Protein AF-I1BM14-F1 (afdb_monomer_lite)

Sequence (74 aa):
MSSAAKVAKELEKDIGRKVSAVTVRRTLRKAGLGAIEKPKKPLLSAKSIRKRLSWCMAHKDWTVDDWKRVIWSD

Radius of gyration: 22.79 Å; chains: 1; bounding box: 57×28×43 Å

pLDDT: mean 88.16, std 7.13, range 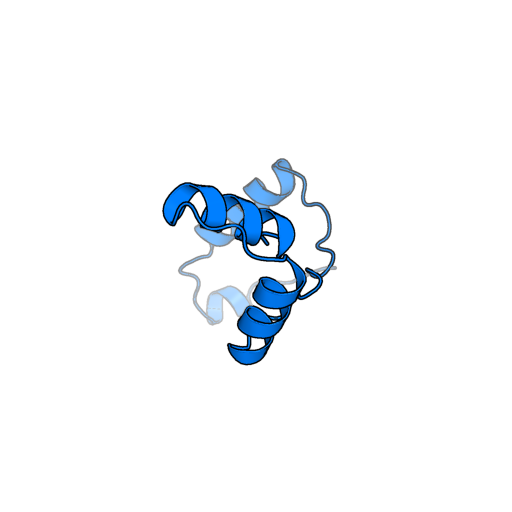[53.22, 97.0]

InterPro domains:
  IPR002492 Transposase, Tc1-like [PF01498] (2-61)
  IPR036397 Ribonuclease H superfamily [G3DSA:3.30.420.10] (34-74)

Secondary structure (DSSP, 8-state):
---HHHHHHHHHHHHS----HHHHHHHHHHTT----PPP------HHHHHHHHHHHHHTTT--HHHHTTPPP--

Structure (mmCIF, N/CA/C/O backbone):
data_AF-I1BM14-F1
#
_entry.id   AF-I1BM14-F1
#
loop_
_atom_site.group_PDB
_atom_site.id
_atom_site.type_symbol
_atom_site.label_atom_id
_atom_site.label_alt_id
_atom_site.label_comp_id
_atom_site.label_asym_id
_atom_site.label_entity_id
_atom_site.label_seq_id
_atom_site.pdbx_PDB_ins_code
_atom_site.Cartn_x
_atom_site.Cartn_y
_atom_site.Cartn_z
_atom_site.occupancy
_atom_site.B_iso_or_equiv
_atom_site.auth_seq_id
_atom_site.auth_comp_id
_atom_site.auth_asym_id
_atom_site.auth_atom_id
_atom_site.pdbx_PDB_model_num
ATOM 1 N N . MET A 1 1 ? -7.565 -0.517 6.518 1.00 53.22 1 MET A N 1
ATOM 2 C CA . MET A 1 1 ? -8.372 -1.608 7.093 1.00 53.22 1 MET A CA 1
ATOM 3 C C . MET A 1 1 ? -9.418 -0.969 7.975 1.00 53.22 1 MET A C 1
ATOM 5 O O . MET A 1 1 ? -9.052 -0.119 8.779 1.00 53.22 1 MET A O 1
ATOM 9 N N . SER A 1 2 ? -10.694 -1.281 7.752 1.00 65.75 2 SER A N 1
ATOM 10 C CA . SER A 1 2 ? -11.783 -0.762 8.585 1.00 65.75 2 SER A CA 1
ATOM 11 C C . SER A 1 2 ? -11.691 -1.405 9.969 1.00 65.75 2 SER A C 1
ATOM 13 O O . SER A 1 2 ? -11.463 -2.609 10.073 1.00 65.75 2 SER A O 1
ATOM 15 N N . SER A 1 3 ? -11.786 -0.612 11.036 1.00 82.50 3 SER A N 1
ATOM 16 C CA . SER A 1 3 ? -11.769 -1.145 12.399 1.00 82.50 3 SER A CA 1
ATOM 17 C C . SER A 1 3 ? -13.119 -1.787 12.730 1.00 82.50 3 SER A C 1
ATOM 19 O O . SER A 1 3 ? -14.149 -1.400 12.182 1.00 82.50 3 SER A O 1
ATOM 21 N N . ALA A 1 4 ? -13.149 -2.722 13.685 1.00 84.94 4 ALA A N 1
ATOM 22 C CA . ALA A 1 4 ? -14.399 -3.358 14.123 1.00 84.94 4 ALA A CA 1
ATOM 23 C C . ALA A 1 4 ? -15.462 -2.346 14.603 1.00 84.94 4 ALA A C 1
ATOM 25 O O . ALA A 1 4 ? -16.653 -2.610 14.499 1.00 84.94 4 ALA A O 1
ATOM 26 N N . ALA A 1 5 ? -15.042 -1.175 15.096 1.00 85.75 5 ALA A N 1
ATOM 27 C CA . ALA A 1 5 ? -15.949 -0.097 15.489 1.00 85.75 5 ALA A CA 1
ATOM 28 C C . ALA A 1 5 ? -16.589 0.607 14.283 1.00 85.75 5 ALA A C 1
ATOM 30 O O . ALA A 1 5 ? -17.754 0.992 14.344 1.00 85.75 5 ALA A O 1
ATOM 31 N N . LYS A 1 6 ? -15.843 0.764 13.184 1.00 86.88 6 LYS A N 1
ATOM 32 C CA . LYS A 1 6 ? -16.375 1.334 11.945 1.00 86.88 6 LYS A CA 1
ATOM 33 C C . LYS A 1 6 ? -17.371 0.374 11.291 1.00 86.88 6 LYS A C 1
ATOM 35 O O . LYS A 1 6 ? -18.475 0.794 10.974 1.00 86.88 6 LYS A O 1
ATOM 40 N N . VAL A 1 7 ? -17.030 -0.914 11.239 1.00 87.19 7 VAL A N 1
ATOM 41 C CA . VAL A 1 7 ? -17.934 -1.969 10.749 1.00 87.19 7 VAL A CA 1
ATOM 42 C C . VAL A 1 7 ? -19.201 -2.070 11.608 1.00 87.19 7 VAL A C 1
ATOM 44 O O . VAL A 1 7 ? -20.288 -2.213 11.071 1.00 87.19 7 VAL A O 1
ATOM 47 N N . ALA A 1 8 ? -19.101 -1.931 12.936 1.00 88.56 8 ALA A N 1
ATOM 48 C CA . ALA A 1 8 ? -20.280 -1.912 13.808 1.00 88.56 8 ALA A CA 1
ATOM 49 C C . ALA A 1 8 ? -21.242 -0.751 13.490 1.00 88.56 8 ALA A C 1
ATOM 51 O O . ALA A 1 8 ? -22.451 -0.953 13.485 1.00 88.56 8 ALA A O 1
ATOM 52 N N . LYS A 1 9 ? -20.710 0.443 13.190 1.00 87.88 9 LYS A N 1
ATOM 53 C CA . LYS A 1 9 ? -21.520 1.602 12.778 1.00 87.88 9 LYS A CA 1
ATOM 54 C C . LYS A 1 9 ? -22.138 1.429 11.391 1.00 87.88 9 LYS A C 1
ATOM 56 O O . LYS A 1 9 ? -23.251 1.888 11.175 1.00 87.88 9 LYS A O 1
ATOM 61 N N . GLU A 1 10 ? -21.415 0.819 10.454 1.00 89.31 10 GLU A N 1
ATOM 62 C CA . GLU A 1 10 ? -21.933 0.507 9.112 1.00 89.31 10 GLU A CA 1
ATOM 63 C C . GLU A 1 10 ? -23.083 -0.509 9.210 1.00 89.31 10 GLU A C 1
ATOM 65 O O . GLU A 1 10 ? -24.177 -0.237 8.730 1.00 89.31 10 GLU A O 1
ATOM 70 N N . LEU A 1 11 ? -22.906 -1.589 9.978 1.00 87.44 11 LEU A N 1
ATOM 71 C CA . LEU A 1 11 ? -23.956 -2.586 10.228 1.00 87.44 11 LEU A CA 1
ATOM 72 C C . LEU A 1 11 ? -25.202 -2.002 10.913 1.00 87.44 11 LEU A C 1
ATOM 74 O O . LEU A 1 11 ? -26.318 -2.425 10.622 1.00 87.44 11 LEU A O 1
ATOM 78 N N . GLU A 1 12 ? -25.030 -1.036 11.818 1.00 89.94 12 GLU A N 1
ATOM 79 C CA . GLU A 1 12 ? -26.152 -0.344 12.461 1.00 89.94 12 GLU A CA 1
ATOM 80 C C . GLU A 1 12 ? -26.948 0.507 11.462 1.00 89.94 12 GLU A C 1
ATOM 82 O O . GLU A 1 12 ? -28.172 0.549 11.554 1.00 89.94 12 GLU A O 1
ATOM 87 N N . LYS A 1 13 ? -26.282 1.135 10.485 1.00 90.06 13 LYS A N 1
ATOM 88 C CA . LYS A 1 13 ? -26.955 1.884 9.413 1.00 90.06 13 LYS A CA 1
ATOM 89 C C . LYS A 1 13 ? -27.691 0.969 8.438 1.00 90.06 13 LYS A C 1
ATOM 91 O O . LYS A 1 13 ? -28.810 1.290 8.056 1.00 90.06 13 LYS A O 1
ATOM 96 N N . ASP A 1 14 ? -27.078 -0.149 8.065 1.00 89.38 14 ASP A N 1
ATOM 97 C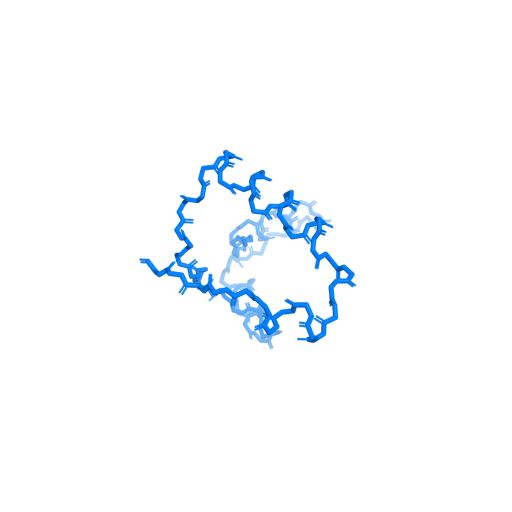 CA . ASP A 1 14 ? -27.608 -1.028 7.019 1.00 89.38 14 ASP A CA 1
ATOM 98 C C . ASP A 1 14 ? -28.742 -1.931 7.530 1.00 89.38 14 ASP A C 1
ATOM 100 O O . ASP A 1 14 ? -29.713 -2.184 6.822 1.00 89.38 14 ASP A O 1
ATOM 104 N N . ILE A 1 15 ? -28.625 -2.428 8.766 1.00 87.75 15 ILE A N 1
ATOM 105 C CA . ILE A 1 15 ? -29.532 -3.436 9.348 1.00 87.75 15 ILE A CA 1
ATOM 106 C C . ILE A 1 15 ? -30.443 -2.809 10.423 1.00 87.75 15 ILE A C 1
ATOM 108 O O . ILE A 1 15 ? -31.355 -3.456 10.935 1.00 87.75 15 ILE A O 1
ATOM 112 N N . GLY A 1 16 ? -30.196 -1.553 10.817 1.00 85.50 16 GLY A 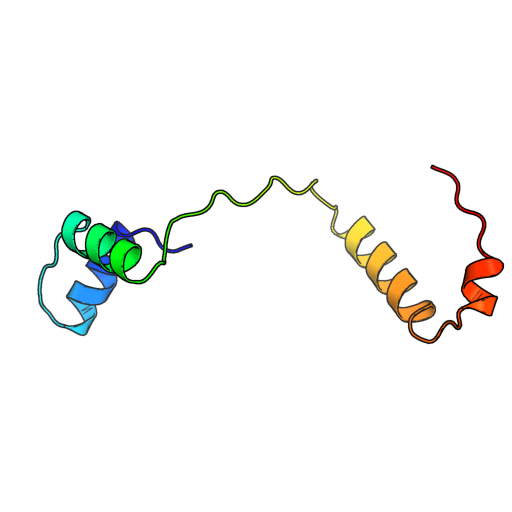N 1
ATOM 113 C CA . GLY A 1 16 ? -30.957 -0.862 11.866 1.00 85.50 16 GLY A CA 1
ATOM 114 C C . GLY A 1 16 ? -30.749 -1.439 13.271 1.00 85.50 16 GLY A C 1
ATOM 115 O O . GLY A 1 16 ? -31.465 -1.080 14.205 1.00 85.50 16 GLY A O 1
ATOM 116 N N . ARG A 1 17 ? -29.792 -2.361 13.445 1.00 84.94 17 ARG A N 1
ATOM 117 C CA . ARG A 1 17 ? -29.548 -3.064 14.708 1.00 84.94 17 ARG A CA 1
ATOM 118 C C . ARG A 1 17 ? -28.179 -2.719 15.269 1.00 84.94 17 ARG A C 1
ATOM 120 O O . ARG A 1 17 ? -27.151 -2.921 14.627 1.00 84.94 17 ARG A O 1
ATOM 127 N N . LYS A 1 18 ? -28.164 -2.275 16.523 1.00 86.81 18 LYS A N 1
ATOM 128 C CA . LYS A 1 18 ? -26.934 -1.945 17.239 1.00 86.81 18 LYS A CA 1
ATOM 129 C C . LYS A 1 18 ? -26.161 -3.213 17.595 1.00 86.81 18 LYS A C 1
ATOM 131 O O . LYS A 1 18 ? -26.603 -4.017 18.418 1.00 86.81 18 LYS A O 1
ATOM 136 N N . VAL A 1 19 ? -24.988 -3.386 16.993 1.00 87.81 19 VAL A N 1
ATOM 137 C CA . VAL A 1 19 ? -24.078 -4.505 17.275 1.00 87.81 19 VAL A CA 1
ATOM 138 C C . VAL A 1 19 ? -22.850 -3.987 18.016 1.00 87.81 19 VAL A C 1
ATOM 140 O O . VAL A 1 19 ? -22.279 -2.956 17.669 1.00 87.81 19 VAL A O 1
ATOM 143 N N . SER A 1 20 ? -22.409 -4.707 19.051 1.00 90.44 20 SER A N 1
ATOM 144 C CA . SER A 1 20 ? -21.192 -4.325 19.772 1.00 90.44 20 SER A CA 1
ATOM 145 C C . SER A 1 20 ? -19.943 -4.533 18.903 1.00 90.44 20 SER A C 1
ATOM 147 O O . SER A 1 20 ? -19.805 -5.543 18.205 1.00 90.44 20 SER A O 1
ATOM 149 N N . ALA A 1 21 ? -18.966 -3.628 19.009 1.00 90.00 21 ALA A N 1
ATOM 150 C CA . ALA A 1 21 ? -17.679 -3.779 18.323 1.00 90.00 21 ALA A CA 1
ATOM 151 C C . ALA A 1 21 ? -16.931 -5.066 18.736 1.00 90.00 21 ALA A C 1
ATOM 153 O O . ALA A 1 21 ? -16.134 -5.600 17.963 1.00 90.00 21 ALA A O 1
ATOM 154 N N . VAL A 1 22 ? -17.195 -5.588 19.941 1.00 91.31 22 VAL A N 1
ATOM 155 C CA . VAL A 1 22 ? -16.636 -6.859 20.430 1.00 91.31 22 VAL A CA 1
ATOM 156 C C . VAL A 1 22 ? -17.209 -8.038 19.647 1.00 91.31 22 VAL A C 1
ATOM 158 O O . VAL A 1 22 ? -16.447 -8.901 19.207 1.00 91.31 22 VAL A O 1
ATOM 161 N N . THR A 1 23 ? -18.524 -8.056 19.422 1.00 91.56 23 THR A N 1
ATOM 162 C CA . THR A 1 23 ? -19.205 -9.085 18.623 1.00 91.56 23 THR A CA 1
ATOM 163 C C . THR A 1 23 ? -18.687 -9.088 17.186 1.00 91.56 23 THR A C 1
ATOM 165 O O . THR A 1 23 ? -18.324 -10.143 16.662 1.00 91.56 23 THR A O 1
ATOM 168 N N . VAL A 1 24 ? -18.553 -7.904 16.579 1.00 90.94 24 VAL A N 1
ATOM 169 C CA . VAL A 1 24 ? -17.981 -7.750 15.232 1.00 90.94 24 VAL A CA 1
ATOM 170 C C . VAL A 1 24 ? -16.550 -8.286 15.187 1.00 90.94 24 VAL A C 1
ATOM 172 O O . VAL A 1 24 ? -16.221 -9.111 14.339 1.00 90.94 24 VAL A O 1
ATOM 175 N N . ARG A 1 25 ? -15.701 -7.902 16.148 1.00 90.94 25 ARG A N 1
ATOM 176 C CA . ARG A 1 25 ? -14.307 -8.368 16.219 1.00 90.94 25 ARG A CA 1
ATOM 177 C C . ARG A 1 25 ? -14.198 -9.890 16.350 1.00 90.94 25 ARG A C 1
ATOM 179 O O . ARG A 1 25 ? -13.356 -10.488 15.685 1.00 90.94 25 ARG A O 1
ATOM 186 N N . ARG A 1 26 ? -15.016 -10.518 17.203 1.00 92.38 26 ARG A N 1
ATOM 187 C CA . ARG A 1 26 ? -15.029 -11.983 17.381 1.00 92.38 26 ARG A CA 1
ATOM 188 C C . ARG A 1 26 ? -15.431 -12.694 16.091 1.00 92.38 26 ARG A C 1
ATOM 190 O O . ARG A 1 26 ? -14.781 -13.661 15.708 1.00 92.38 26 ARG A O 1
ATOM 197 N N . THR A 1 27 ? -16.447 -12.176 15.408 1.00 92.19 27 THR A N 1
ATOM 198 C CA . THR A 1 27 ? -16.947 -12.743 14.148 1.00 92.19 27 THR A CA 1
ATOM 199 C C . THR A 1 27 ? -15.911 -12.621 13.032 1.00 92.19 27 THR A C 1
ATOM 201 O O . THR A 1 27 ? -15.613 -13.612 12.373 1.00 92.19 27 THR A O 1
ATOM 204 N N . LEU A 1 28 ? -15.278 -11.450 12.890 1.00 90.50 28 LEU A N 1
ATOM 205 C CA . LEU A 1 28 ? -14.185 -11.238 11.934 1.00 90.50 28 LEU A CA 1
ATOM 206 C C . LEU A 1 28 ? -13.015 -12.195 12.191 1.00 90.50 28 LEU A C 1
ATOM 208 O O . LEU A 1 28 ? -12.524 -12.821 11.258 1.00 90.50 28 LEU A O 1
ATOM 212 N N . ARG A 1 29 ? -12.616 -12.390 13.455 1.00 90.19 29 ARG A N 1
ATOM 213 C CA . ARG A 1 29 ? -11.569 -13.364 13.805 1.00 90.19 29 ARG A CA 1
ATOM 214 C C . ARG A 1 29 ? -11.969 -14.805 13.494 1.00 90.19 29 ARG A C 1
ATOM 216 O O . ARG A 1 29 ? -11.136 -15.544 12.985 1.00 90.19 29 ARG A O 1
ATOM 223 N N . LYS A 1 30 ? -13.221 -15.198 13.760 1.00 91.62 30 LYS A N 1
ATOM 224 C CA . LYS A 1 30 ? -13.737 -16.532 13.403 1.00 91.62 30 LYS A CA 1
ATOM 225 C C . LYS A 1 30 ? -13.696 -16.767 11.888 1.00 91.62 30 LYS A C 1
ATOM 227 O O . LYS A 1 30 ? -13.435 -17.882 11.460 1.00 91.62 30 LYS A O 1
ATOM 232 N N . ALA A 1 31 ? -13.900 -15.716 11.096 1.00 91.19 31 ALA A N 1
ATOM 233 C CA . ALA A 1 31 ? -13.772 -15.741 9.640 1.00 91.19 31 ALA A CA 1
ATOM 234 C C . ALA A 1 31 ? -12.317 -15.608 9.133 1.00 91.19 31 ALA A C 1
ATOM 236 O O . ALA A 1 31 ? -12.106 -15.466 7.934 1.00 91.19 31 ALA A O 1
ATOM 237 N N . GLY A 1 32 ? -11.309 -15.600 10.016 1.00 88.38 32 GLY A N 1
ATOM 238 C CA . GLY A 1 32 ? -9.895 -15.450 9.641 1.00 88.38 32 GLY A CA 1
ATOM 239 C C . GLY A 1 32 ? -9.462 -14.014 9.312 1.00 88.38 32 GLY A C 1
ATOM 240 O O . GLY A 1 32 ? -8.304 -13.773 8.978 1.00 88.38 32 GLY A O 1
ATOM 241 N N . LEU A 1 33 ? -10.352 -13.031 9.455 1.00 85.88 33 LEU A N 1
ATOM 242 C CA . LEU A 1 33 ? -10.089 -11.618 9.177 1.00 85.88 33 LEU A CA 1
ATOM 243 C C . LEU A 1 33 ? -9.503 -10.931 10.418 1.00 85.88 33 LEU A C 1
ATOM 245 O O . LEU A 1 33 ? -10.166 -10.179 11.141 1.00 85.88 33 LEU A O 1
ATOM 249 N N . GLY A 1 34 ? -8.234 -11.228 10.683 1.00 82.88 34 GLY A N 1
ATOM 250 C CA . GLY A 1 34 ? -7.431 -10.549 11.695 1.00 82.88 34 GLY A CA 1
ATOM 251 C C . GLY A 1 34 ? -6.915 -9.193 11.209 1.00 82.88 34 GLY A C 1
ATOM 252 O O . GLY A 1 34 ? -6.603 -9.009 10.036 1.00 82.88 34 GLY A O 1
ATOM 253 N N . ALA A 1 35 ? -6.785 -8.232 12.124 1.00 79.19 35 ALA A N 1
ATOM 254 C CA . ALA A 1 35 ? -6.012 -7.031 11.835 1.00 79.19 35 ALA A CA 1
ATOM 255 C C . ALA A 1 35 ? -4.524 -7.407 11.747 1.00 79.19 35 ALA A C 1
ATOM 257 O O . ALA A 1 35 ? -3.999 -8.026 12.669 1.00 79.19 35 ALA A O 1
ATOM 258 N N . ILE A 1 36 ? -3.866 -7.016 10.657 1.00 80.75 36 ILE A N 1
ATOM 259 C CA . ILE A 1 36 ? -2.427 -7.205 10.435 1.00 80.75 36 ILE A CA 1
ATOM 260 C C . ILE A 1 36 ? -1.769 -5.825 10.376 1.00 80.75 36 ILE A C 1
ATOM 262 O O . ILE A 1 36 ? -2.280 -4.908 9.730 1.00 80.75 36 ILE A O 1
ATOM 266 N N . GLU A 1 37 ? -0.639 -5.637 11.047 1.00 79.44 37 GLU A N 1
ATOM 267 C CA . GLU A 1 37 ? 0.117 -4.399 10.879 1.00 79.44 37 GLU A CA 1
ATOM 268 C C . GLU A 1 37 ? 0.715 -4.357 9.468 1.00 79.44 37 GLU A C 1
ATOM 270 O O . GLU A 1 37 ? 1.364 -5.299 9.017 1.00 79.44 37 GLU A O 1
ATOM 275 N N . LYS A 1 38 ? 0.465 -3.270 8.729 1.00 78.94 38 LYS A N 1
ATOM 276 C CA . LYS A 1 38 ? 1.089 -3.109 7.414 1.00 78.94 38 LYS A CA 1
ATOM 277 C C . LYS A 1 38 ? 2.593 -2.897 7.623 1.00 78.94 38 LYS A C 1
ATOM 279 O O . LYS A 1 38 ? 2.943 -1.996 8.384 1.00 78.94 38 LYS A O 1
ATOM 284 N N . PRO A 1 39 ? 3.475 -3.630 6.921 1.00 80.31 39 PRO A N 1
ATOM 285 C CA . PRO A 1 39 ? 4.907 -3.387 7.020 1.00 80.31 39 PRO A CA 1
ATOM 286 C C . PRO A 1 39 ? 5.222 -1.945 6.614 1.00 80.31 39 PRO A C 1
ATOM 288 O O . PRO A 1 39 ? 4.658 -1.423 5.641 1.00 80.31 39 PRO A O 1
ATOM 291 N N . LYS A 1 40 ? 6.118 -1.296 7.367 1.00 80.62 40 LYS A N 1
ATOM 292 C CA . LYS A 1 40 ? 6.593 0.056 7.061 1.00 80.62 40 LYS A CA 1
ATOM 293 C C . LYS A 1 40 ? 7.314 0.017 5.716 1.00 80.62 40 LYS A C 1
ATOM 295 O O . LYS A 1 40 ? 8.361 -0.607 5.585 1.00 80.62 40 LYS A O 1
ATOM 300 N N . LYS A 1 41 ? 6.741 0.668 4.705 1.00 79.62 41 LYS A N 1
ATOM 301 C CA . LYS A 1 41 ? 7.400 0.863 3.411 1.00 79.62 41 LYS A CA 1
ATOM 302 C C . LYS A 1 41 ? 8.183 2.175 3.459 1.00 79.62 41 LYS A C 1
ATOM 304 O O . LYS A 1 41 ? 7.642 3.149 3.990 1.00 79.62 41 LYS A O 1
ATOM 309 N N . PRO A 1 42 ? 9.409 2.237 2.911 1.00 79.50 42 PRO A N 1
ATOM 310 C CA . PRO A 1 42 ? 10.102 3.507 2.760 1.00 79.50 42 PRO A CA 1
ATOM 311 C C . PRO A 1 42 ? 9.235 4.461 1.936 1.00 79.50 42 PRO A C 1
ATOM 313 O O . PRO A 1 42 ? 8.600 4.062 0.954 1.00 79.50 42 PRO A O 1
ATOM 316 N N . LEU A 1 43 ? 9.182 5.721 2.363 1.00 80.44 43 LEU A N 1
ATOM 317 C CA . LEU A 1 43 ? 8.430 6.753 1.661 1.00 80.44 43 LEU A CA 1
ATOM 318 C C . LEU A 1 43 ? 9.128 7.040 0.331 1.00 80.44 43 LEU A C 1
ATOM 320 O O . LEU A 1 43 ? 10.172 7.685 0.278 1.00 80.44 43 LEU A O 1
ATOM 324 N N . LEU A 1 44 ? 8.555 6.538 -0.760 1.00 84.62 44 LEU A N 1
ATOM 325 C CA . LEU A 1 44 ? 8.996 6.897 -2.099 1.00 84.62 44 LEU A CA 1
ATOM 326 C C . LEU A 1 44 ? 8.428 8.274 -2.446 1.00 84.62 44 LEU A C 1
ATOM 328 O O . LEU A 1 44 ? 7.219 8.494 -2.381 1.00 84.62 44 LEU A O 1
ATOM 332 N N . SER A 1 45 ? 9.297 9.203 -2.838 1.00 87.19 45 SER A N 1
ATOM 333 C CA . SER A 1 45 ? 8.849 10.475 -3.399 1.00 87.19 45 SER A CA 1
ATOM 334 C C . SER A 1 45 ? 8.105 10.243 -4.719 1.00 87.19 45 SER A C 1
ATOM 336 O O . SER A 1 45 ? 8.408 9.314 -5.471 1.00 87.19 45 SER A O 1
ATOM 338 N N . ALA A 1 46 ? 7.163 11.123 -5.069 1.00 89.19 46 ALA A N 1
ATOM 339 C CA . ALA A 1 46 ? 6.449 11.025 -6.348 1.00 89.19 46 ALA A CA 1
ATOM 340 C C . ALA A 1 46 ? 7.413 10.982 -7.554 1.00 89.19 46 ALA A C 1
ATOM 342 O O . ALA A 1 46 ? 7.158 10.304 -8.549 1.00 89.19 46 ALA A O 1
ATOM 343 N N . LYS A 1 47 ? 8.563 11.660 -7.440 1.00 91.56 47 LYS A N 1
ATOM 344 C CA . LYS A 1 47 ? 9.638 11.641 -8.438 1.00 91.56 47 LYS A CA 1
ATOM 3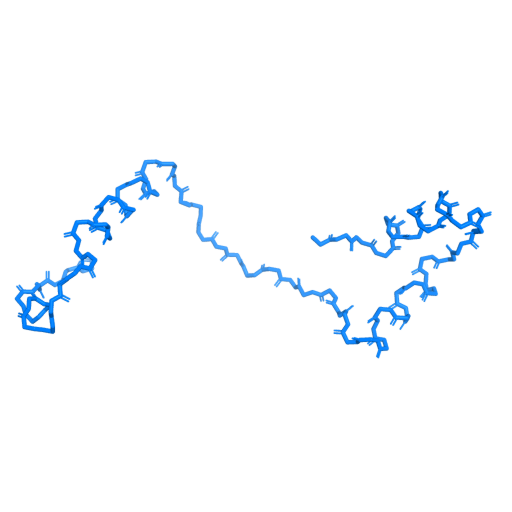45 C C . LYS A 1 47 ? 10.278 10.257 -8.571 1.00 91.56 47 LYS A C 1
ATOM 347 O O . LYS A 1 47 ? 10.482 9.808 -9.697 1.00 91.56 47 LYS A O 1
ATOM 352 N N . SER A 1 48 ? 10.597 9.582 -7.464 1.00 89.12 48 SER A N 1
ATOM 353 C CA . SER A 1 48 ? 11.210 8.249 -7.523 1.00 89.12 48 SER A CA 1
ATOM 354 C C . SER A 1 48 ? 10.231 7.198 -8.042 1.00 89.12 48 SER A C 1
ATOM 356 O O . SER A 1 48 ? 10.639 6.341 -8.822 1.00 89.12 48 SER A O 1
ATOM 358 N N . ILE A 1 49 ? 8.940 7.315 -7.709 1.00 92.06 49 ILE A N 1
ATOM 359 C CA . ILE A 1 49 ? 7.884 6.448 -8.252 1.00 92.06 49 ILE A CA 1
ATOM 360 C C . ILE A 1 49 ? 7.821 6.570 -9.775 1.00 92.06 49 ILE A C 1
ATOM 362 O O . ILE A 1 49 ? 7.900 5.556 -10.464 1.00 92.06 49 ILE A O 1
ATOM 366 N N . ARG A 1 50 ? 7.737 7.795 -10.312 1.00 94.75 50 ARG A N 1
ATOM 367 C CA . ARG A 1 50 ? 7.669 8.010 -11.769 1.00 94.75 50 ARG A CA 1
ATOM 368 C C . ARG A 1 50 ? 8.902 7.473 -12.486 1.00 94.75 50 ARG A C 1
ATOM 370 O O . ARG A 1 50 ? 8.746 6.796 -13.491 1.00 94.75 50 ARG A O 1
ATOM 377 N N . LYS A 1 51 ? 10.102 7.727 -11.949 1.00 94.00 51 LYS A N 1
ATOM 378 C CA . LYS A 1 51 ? 11.360 7.221 -12.522 1.00 94.00 51 LYS A CA 1
ATOM 379 C C . LYS A 1 51 ? 11.417 5.693 -12.541 1.00 94.00 51 LYS A C 1
ATOM 381 O O . LYS A 1 51 ? 11.803 5.113 -13.548 1.00 94.00 51 LYS A O 1
ATOM 386 N N . ARG A 1 52 ? 11.025 5.042 -11.440 1.00 92.88 52 ARG A N 1
ATOM 387 C CA . ARG A 1 52 ? 10.971 3.574 -11.371 1.00 92.88 52 ARG A CA 1
ATOM 388 C C . ARG A 1 52 ? 9.954 3.024 -12.365 1.00 92.88 52 ARG A C 1
ATOM 3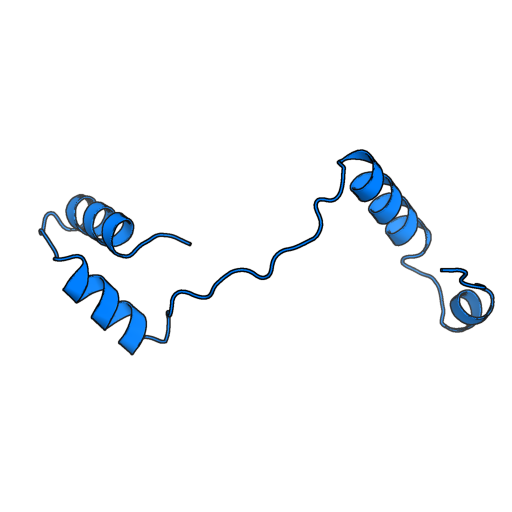90 O O . ARG A 1 52 ? 10.277 2.101 -13.096 1.00 92.88 52 ARG A O 1
ATOM 397 N N . LEU A 1 53 ? 8.767 3.629 -12.441 1.00 94.62 53 LEU A N 1
ATOM 398 C CA . LEU A 1 53 ? 7.727 3.212 -13.377 1.00 94.62 53 LEU A CA 1
ATOM 399 C C . LEU A 1 53 ? 8.171 3.360 -14.836 1.00 94.62 53 LEU A C 1
ATOM 401 O O . LEU A 1 53 ? 8.020 2.414 -15.602 1.00 94.62 53 LEU A O 1
ATOM 405 N N . SER A 1 54 ? 8.741 4.507 -15.218 1.00 96.06 54 SER A N 1
ATOM 406 C CA . SER A 1 54 ? 9.230 4.720 -16.585 1.00 96.06 54 SER A CA 1
ATOM 407 C C . SER A 1 54 ? 10.331 3.730 -16.945 1.00 96.06 54 SER A C 1
ATOM 409 O O . SER A 1 54 ? 10.341 3.199 -18.049 1.00 96.06 54 SER A O 1
ATOM 411 N N . TRP A 1 55 ? 11.230 3.448 -15.998 1.00 93.25 55 TRP A N 1
ATOM 412 C CA . TRP A 1 55 ? 12.296 2.479 -16.197 1.00 93.25 55 TRP A CA 1
ATOM 413 C C . TRP A 1 55 ? 11.726 1.063 -16.373 1.00 93.25 55 TRP A C 1
ATOM 415 O O . TRP A 1 55 ? 12.008 0.432 -17.384 1.00 93.25 55 TRP A O 1
ATOM 425 N N . CYS A 1 56 ? 10.829 0.606 -15.491 1.00 94.50 56 CYS A N 1
ATOM 426 C CA . CYS A 1 56 ? 10.161 -0.693 -15.634 1.00 94.50 56 CYS A CA 1
ATOM 427 C C . CYS A 1 56 ? 9.412 -0.826 -16.966 1.00 94.50 56 CYS A C 1
ATOM 429 O O . CYS A 1 56 ? 9.487 -1.869 -17.599 1.00 94.50 56 CYS A O 1
ATOM 431 N N . MET A 1 57 ? 8.700 0.219 -17.397 1.00 97.00 57 MET A N 1
ATOM 432 C CA . MET A 1 57 ? 7.951 0.189 -18.657 1.00 97.00 57 MET A CA 1
ATOM 433 C C . MET A 1 57 ? 8.870 0.105 -19.876 1.00 97.00 57 MET A C 1
ATOM 435 O O . MET A 1 57 ? 8.570 -0.642 -20.799 1.00 97.00 57 MET A O 1
ATOM 439 N N . ALA A 1 58 ? 10.003 0.810 -19.866 1.00 95.69 58 ALA A N 1
ATOM 440 C CA . ALA A 1 58 ? 10.984 0.744 -20.950 1.00 95.69 58 ALA A CA 1
ATOM 441 C C . ALA A 1 58 ? 11.683 -0.626 -21.058 1.00 95.69 58 ALA A C 1
ATOM 443 O O . ALA A 1 58 ? 12.169 -0.979 -22.127 1.00 95.69 58 ALA A O 1
ATOM 444 N N . HIS A 1 59 ? 11.718 -1.393 -19.964 1.00 94.81 59 HIS A N 1
ATOM 445 C CA . HIS A 1 59 ? 12.413 -2.683 -19.873 1.00 94.81 59 HIS A CA 1
ATOM 446 C C . HIS A 1 59 ? 11.435 -3.858 -19.698 1.00 94.81 59 HIS A C 1
ATOM 448 O O . HIS A 1 59 ? 11.836 -4.955 -19.318 1.00 94.81 59 HIS A O 1
ATOM 454 N N . LYS A 1 60 ? 10.135 -3.635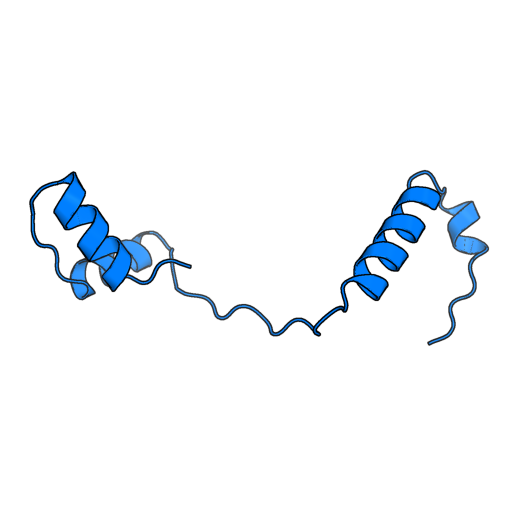 -19.937 1.00 94.81 60 LYS A N 1
ATOM 455 C CA . LYS A 1 60 ? 9.079 -4.631 -19.699 1.00 94.81 60 LYS A CA 1
ATOM 456 C C . LYS A 1 60 ? 9.268 -5.887 -20.552 1.00 94.81 60 LYS A C 1
ATOM 458 O O . LYS A 1 60 ? 9.033 -6.987 -20.064 1.00 94.81 60 LYS A O 1
ATOM 463 N N . ASP A 1 61 ? 9.689 -5.700 -21.798 1.00 96.38 61 ASP A N 1
ATOM 464 C CA . ASP A 1 61 ? 9.810 -6.769 -22.792 1.00 96.38 61 ASP A CA 1
ATOM 465 C C . ASP A 1 61 ? 11.258 -7.280 -22.924 1.00 96.38 61 ASP A C 1
ATOM 467 O O . ASP A 1 61 ? 11.601 -7.958 -23.889 1.00 96.38 61 ASP A O 1
ATOM 471 N N . TRP A 1 62 ? 12.128 -6.947 -21.962 1.00 96.19 62 TRP A N 1
ATOM 472 C CA . TRP A 1 62 ? 13.520 -7.391 -21.964 1.00 96.19 62 TRP A CA 1
ATOM 473 C C . TRP A 1 62 ? 13.647 -8.890 -21.734 1.00 96.19 62 TRP A C 1
ATOM 475 O O . TRP A 1 62 ? 13.037 -9.465 -20.825 1.00 96.19 62 TRP A O 1
ATOM 485 N N . THR A 1 63 ? 14.510 -9.507 -22.533 1.00 95.94 63 THR A N 1
ATOM 486 C CA . THR A 1 63 ? 14.820 -10.928 -22.432 1.00 95.94 63 THR A CA 1
ATOM 487 C C . THR A 1 63 ? 15.871 -11.188 -21.357 1.00 95.94 63 THR A C 1
ATOM 489 O O . THR A 1 63 ? 16.550 -10.286 -20.866 1.00 95.94 63 THR A O 1
ATOM 492 N N . VAL A 1 64 ? 16.042 -12.460 -20.992 1.00 93.81 64 VAL A N 1
ATOM 493 C CA . VAL A 1 64 ? 17.073 -12.881 -20.031 1.00 93.81 64 VAL A CA 1
ATOM 494 C C . VAL A 1 64 ? 18.474 -12.444 -20.479 1.00 93.81 64 VAL A C 1
ATOM 496 O O . VAL A 1 64 ? 19.295 -12.081 -19.638 1.00 93.81 64 VAL A O 1
ATOM 499 N N . ASP A 1 65 ? 18.751 -12.432 -21.783 1.00 95.56 65 ASP A N 1
ATOM 500 C CA . ASP A 1 65 ? 20.054 -12.015 -22.305 1.00 95.56 65 ASP A CA 1
ATOM 501 C C . ASP A 1 65 ? 20.266 -10.498 -22.254 1.00 95.56 65 ASP A C 1
ATOM 503 O O . ASP A 1 65 ? 21.402 -10.056 -22.083 1.00 95.56 65 ASP A O 1
ATOM 507 N N . ASP A 1 66 ? 19.197 -9.701 -22.316 1.00 93.31 66 ASP A N 1
ATOM 508 C CA . ASP A 1 66 ? 19.269 -8.253 -22.086 1.00 93.31 66 ASP A CA 1
ATOM 509 C C . ASP A 1 66 ? 19.582 -7.957 -20.615 1.00 93.31 66 ASP A C 1
ATOM 511 O O . ASP A 1 66 ? 20.447 -7.136 -20.305 1.00 93.31 66 ASP A O 1
ATOM 515 N N . TRP A 1 67 ? 18.965 -8.704 -19.692 1.00 93.31 67 TRP A N 1
ATOM 516 C CA . TRP A 1 67 ? 19.242 -8.586 -18.258 1.00 93.31 67 TRP A CA 1
ATOM 517 C C . TRP A 1 67 ? 20.686 -8.930 -17.893 1.00 93.31 67 TRP A C 1
ATOM 519 O O . TRP A 1 67 ? 21.268 -8.261 -17.039 1.00 93.31 67 TRP A O 1
ATOM 529 N N . LYS A 1 68 ? 21.295 -9.916 -18.568 1.00 93.56 68 LYS A N 1
ATOM 530 C CA . LYS A 1 68 ? 22.714 -10.276 -18.371 1.00 93.56 68 LYS A CA 1
ATOM 531 C C . LYS A 1 68 ? 23.681 -9.142 -18.717 1.00 93.56 68 LYS A C 1
ATOM 533 O O . LYS A 1 68 ? 24.822 -9.170 -18.264 1.00 93.56 68 LYS A O 1
ATOM 538 N N . ARG A 1 69 ? 23.255 -8.163 -19.518 1.00 93.38 69 ARG A N 1
ATOM 539 C CA . ARG A 1 69 ? 24.082 -7.009 -19.906 1.00 93.38 69 ARG A CA 1
ATOM 540 C C . ARG A 1 69 ? 24.018 -5.867 -18.890 1.00 93.38 69 ARG A C 1
ATOM 542 O O . ARG A 1 69 ? 24.791 -4.919 -19.011 1.00 93.38 69 ARG A O 1
ATOM 549 N N . VAL A 1 70 ? 23.120 -5.930 -17.904 1.00 92.12 70 VAL A N 1
ATOM 550 C CA . VAL A 1 70 ? 22.987 -4.885 -16.881 1.00 92.12 70 VAL A CA 1
ATOM 551 C C . VAL A 1 70 ? 23.976 -5.121 -15.753 1.00 92.12 70 VAL A C 1
ATOM 553 O O . VAL A 1 70 ? 23.946 -6.156 -15.092 1.00 92.12 70 VAL A O 1
ATOM 556 N N . ILE A 1 71 ? 24.806 -4.116 -15.487 1.00 91.56 71 ILE A N 1
ATOM 557 C CA . ILE A 1 71 ? 25.656 -4.070 -14.299 1.00 91.56 71 ILE A CA 1
ATOM 558 C C . ILE A 1 71 ? 24.964 -3.189 -13.263 1.00 91.56 71 ILE A C 1
ATOM 560 O O . ILE A 1 71 ? 24.620 -2.040 -13.541 1.00 91.56 71 ILE A O 1
ATOM 564 N N . TRP A 1 72 ? 24.761 -3.738 -12.070 1.00 87.19 72 TRP A N 1
ATOM 565 C CA . TRP A 1 72 ? 24.139 -3.045 -10.949 1.00 87.19 72 TRP A CA 1
ATOM 566 C C . TRP A 1 72 ? 25.211 -2.560 -9.975 1.00 87.19 72 TRP A C 1
ATOM 568 O O . TRP A 1 72 ? 26.101 -3.323 -9.605 1.00 87.19 72 TRP A O 1
ATOM 578 N N . SER A 1 73 ? 25.100 -1.307 -9.543 1.00 79.88 73 SER A N 1
ATOM 579 C CA . SER A 1 73 ? 25.841 -0.753 -8.408 1.00 79.88 73 SER A CA 1
ATOM 580 C C . SER A 1 73 ? 24.842 -0.345 -7.330 1.00 79.88 73 SER A C 1
ATOM 582 O O . SER A 1 73 ? 23.824 0.269 -7.667 1.00 79.88 73 SER A O 1
ATOM 584 N N . ASP A 1 74 ? 25.130 -0.693 -6.077 1.00 74.88 74 ASP A N 1
ATOM 585 C CA . ASP A 1 74 ? 24.369 -0.244 -4.901 1.00 74.88 74 ASP A CA 1
ATOM 586 C C . ASP A 1 74 ? 24.784 1.181 -4.492 1.00 74.88 74 ASP A C 1
ATOM 588 O O . ASP A 1 74 ? 26.005 1.471 -4.553 1.00 74.88 74 ASP A O 1
#

Organism: Rhizopus delemar (strain RA 99-880 / ATCC MYA-4621 / FGSC 9543 / NRRL 43880) (NCBI:txid246409)

Foldseek 3Di:
DQQLVNVQVVCCVPVVDRDDSVNSQVVCVVVVNDDDDDPDDPDDDPVNVVVVVVVCVVCVPPDPVNVVPDDDDD